Protein AF-A0A1E3Q9C1-F1 (afdb_monomer_lite)

Radius of gyration: 22.83 Å; chains: 1; bounding box: 54×25×63 Å

InterPro domains:
  IPR018811 MIOREX complex component 11 [PF10306] (1-65)
  IPR018811 MIOREX complex component 11 [PTHR28002] (2-62)

Sequence (121 aa):
ILDKLPASMRPHAERLMNAPGSYVFTFLLIHEVTAVAPLFGLMWLFQVTDWMPPLPEGLMEAGKEFYSKAIPQDSLPSESATKLILQGATAFAIVKMILPLRVAFSLLITPWFARRSVIPL

Foldseek 3Di:
DLVVDDPVCSVVVVVCVPDVPPVVVVVVVVVVCLLPVQLVVQLVVCVVVVDDDDDDPVLVVVLVVCVPVVDDPVPDDDPVVSSSSSSNSVSNVVSVVCVVVVVVVVVVCVVVCVVVVPDDD

Structure (mmCIF, N/CA/C/O backbone):
data_AF-A0A1E3Q9C1-F1
#
_entry.id   AF-A0A1E3Q9C1-F1
#
loop_
_atom_site.group_PDB
_atom_site.id
_atom_site.type_symbol
_atom_site.label_atom_id
_atom_site.label_alt_id
_atom_site.label_comp_id
_atom_site.label_asym_id
_atom_site.label_entity_id
_atom_site.label_seq_id
_atom_site.pdbx_PDB_ins_code
_atom_site.Cartn_x
_atom_site.Cartn_y
_atom_site.Cartn_z
_atom_site.occupancy
_atom_site.B_iso_or_equiv
_atom_site.auth_seq_id
_atom_site.auth_comp_id
_atom_site.auth_asym_id
_atom_site.auth_atom_id
_atom_site.pdbx_PDB_model_num
ATOM 1 N N . ILE A 1 1 ? 1.245 -3.970 40.651 1.00 53.56 1 ILE A N 1
ATOM 2 C CA . ILE A 1 1 ? 1.021 -2.856 39.684 1.00 53.56 1 ILE A CA 1
ATOM 3 C C . ILE A 1 1 ? -0.469 -2.518 39.576 1.00 53.56 1 ILE A C 1
ATOM 5 O O . ILE A 1 1 ? -0.804 -1.343 39.644 1.00 53.56 1 ILE A O 1
ATOM 9 N N . LEU A 1 2 ? -1.358 -3.518 39.519 1.00 52.19 2 LEU A N 1
ATOM 10 C CA . LEU A 1 2 ? -2.820 -3.336 39.501 1.00 52.19 2 LEU A CA 1
ATOM 11 C C . LEU A 1 2 ? -3.412 -2.624 40.737 1.00 52.19 2 LEU A C 1
ATOM 13 O O . LEU A 1 2 ? -4.433 -1.954 40.619 1.00 52.19 2 LEU A O 1
ATOM 17 N N . ASP A 1 3 ? -2.747 -2.678 41.895 1.00 56.16 3 ASP A N 1
ATOM 18 C CA . ASP A 1 3 ? -3.219 -1.999 43.115 1.00 56.16 3 ASP A CA 1
ATOM 19 C C . ASP A 1 3 ? -3.141 -0.470 43.073 1.00 56.16 3 ASP A C 1
ATOM 21 O O . ASP A 1 3 ? -3.777 0.198 43.887 1.00 56.16 3 ASP A O 1
ATOM 25 N N . LYS A 1 4 ? -2.402 0.098 42.112 1.00 63.50 4 LYS A N 1
ATOM 26 C CA . LYS A 1 4 ? -2.270 1.554 41.948 1.00 63.50 4 LYS A CA 1
ATOM 27 C C . LYS A 1 4 ? -3.385 2.178 41.103 1.00 63.50 4 LYS A C 1
ATOM 29 O O . LYS A 1 4 ? -3.370 3.388 40.897 1.00 63.50 4 LYS A O 1
ATOM 34 N N . LEU A 1 5 ? -4.331 1.379 40.603 1.00 59.53 5 LEU A N 1
ATOM 35 C CA . LEU A 1 5 ? -5.426 1.855 39.758 1.00 59.53 5 LEU A CA 1
ATOM 36 C C . LEU A 1 5 ? -6.725 2.058 40.560 1.00 59.53 5 LEU A C 1
ATOM 38 O O . LEU A 1 5 ? -7.048 1.231 41.427 1.00 59.53 5 LEU A O 1
ATOM 42 N N . PRO A 1 6 ? -7.492 3.128 40.258 1.00 67.88 6 PRO A N 1
ATOM 43 C CA . PRO A 1 6 ? -8.790 3.387 40.874 1.00 67.88 6 PRO A CA 1
ATOM 44 C C . PRO A 1 6 ? -9.758 2.229 40.596 1.00 67.88 6 PRO A C 1
ATOM 46 O O . PRO A 1 6 ? -9.693 1.586 39.546 1.00 67.88 6 PRO A O 1
ATOM 49 N N . ALA A 1 7 ? -10.658 1.952 41.543 1.00 64.50 7 ALA A N 1
ATOM 50 C CA . ALA A 1 7 ? -11.479 0.736 41.564 1.00 64.50 7 ALA A CA 1
ATOM 51 C C . ALA A 1 7 ? -12.297 0.492 40.277 1.00 64.50 7 ALA A C 1
ATOM 53 O O . ALA A 1 7 ? -12.536 -0.658 39.922 1.00 64.50 7 ALA A O 1
ATOM 54 N N . SER A 1 8 ? -12.656 1.542 39.530 1.00 66.94 8 SER A N 1
ATOM 55 C CA . SER A 1 8 ? -13.395 1.422 38.263 1.00 66.94 8 SE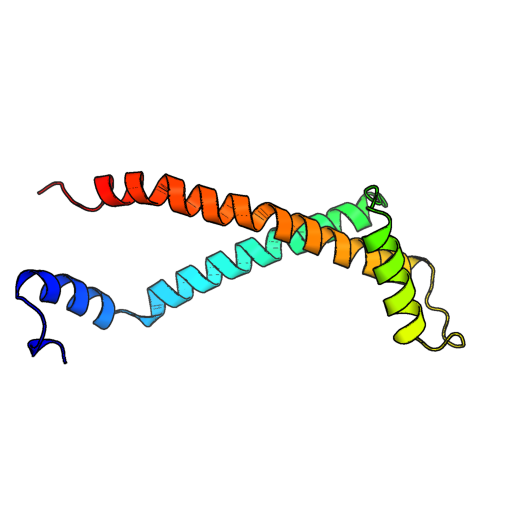R A CA 1
ATOM 56 C C . SER A 1 8 ? -12.560 0.885 37.090 1.00 66.94 8 SER A C 1
ATOM 58 O O . SER A 1 8 ? -13.120 0.383 36.115 1.00 66.94 8 SER A O 1
ATOM 60 N N . MET A 1 9 ? -11.227 0.957 37.168 1.00 52.72 9 MET A N 1
ATOM 61 C CA . MET A 1 9 ? -10.319 0.564 36.081 1.00 52.72 9 MET A CA 1
ATOM 62 C C . MET A 1 9 ? -9.710 -0.831 36.260 1.00 52.72 9 MET A C 1
ATOM 64 O O . MET A 1 9 ? -9.231 -1.415 35.286 1.00 52.72 9 MET A O 1
ATOM 68 N N . ARG A 1 10 ? -9.778 -1.408 37.467 1.00 62.50 10 ARG A N 1
ATOM 69 C CA . ARG A 1 10 ? -9.315 -2.782 37.742 1.00 62.50 10 ARG A CA 1
ATOM 70 C C . ARG A 1 10 ? -9.998 -3.853 36.871 1.00 62.50 10 ARG A C 1
ATOM 72 O O . ARG A 1 10 ? -9.265 -4.655 36.299 1.00 62.50 10 ARG A O 1
ATOM 79 N N . PRO A 1 11 ? -11.328 -3.824 36.633 1.00 60.28 11 PRO A N 1
ATOM 80 C CA . PRO A 1 11 ? -12.001 -4.855 35.832 1.00 60.28 11 PRO A CA 1
ATOM 81 C C . PRO A 1 11 ? -11.560 -4.880 34.360 1.00 60.28 11 PRO A C 1
ATOM 83 O O . PRO A 1 11 ? -11.618 -5.919 33.706 1.00 60.28 11 PRO A O 1
ATOM 86 N N . HIS A 1 12 ? -11.118 -3.735 33.828 1.00 55.00 12 HIS A N 1
ATOM 87 C CA . HIS A 1 12 ? -10.626 -3.610 32.452 1.00 55.00 12 HIS A CA 1
ATOM 88 C C . HIS A 1 12 ? -9.172 -4.075 32.336 1.00 55.00 12 HIS A C 1
ATOM 90 O O . HIS A 1 12 ? -8.818 -4.786 31.395 1.00 55.00 12 HIS A O 1
ATOM 96 N N . ALA A 1 13 ? -8.345 -3.720 33.322 1.00 58.25 13 ALA A N 1
ATOM 97 C CA . ALA A 1 13 ? -6.956 -4.150 33.388 1.00 58.25 13 ALA A CA 1
ATOM 98 C C . ALA A 1 13 ? -6.840 -5.672 33.588 1.00 58.25 13 ALA A C 1
ATOM 100 O O . ALA A 1 13 ? -6.032 -6.310 32.921 1.00 58.25 13 ALA A O 1
ATOM 101 N N . GLU A 1 14 ? -7.696 -6.276 34.419 1.00 57.19 14 GLU A N 1
ATOM 102 C CA . GLU A 1 14 ? -7.723 -7.728 34.651 1.00 57.19 14 GLU A CA 1
ATOM 103 C C . GLU A 1 14 ? -8.146 -8.535 33.412 1.00 57.19 14 GLU A C 1
ATOM 105 O O . GLU A 1 14 ? -7.617 -9.622 33.180 1.00 57.19 14 GLU A O 1
ATOM 110 N N . ARG A 1 15 ? -9.048 -8.014 32.567 1.00 56.16 15 ARG A N 1
ATOM 111 C CA . ARG A 1 15 ? -9.455 -8.695 31.319 1.00 56.16 15 ARG A CA 1
ATOM 112 C C . ARG A 1 15 ? -8.373 -8.662 30.241 1.00 56.16 15 ARG A C 1
ATOM 114 O O . ARG A 1 15 ? -8.204 -9.646 29.529 1.00 56.16 15 ARG A O 1
ATOM 121 N N . LEU A 1 16 ? -7.618 -7.568 30.148 1.00 56.06 16 LEU A N 1
ATOM 122 C CA . LEU A 1 16 ? -6.456 -7.468 29.257 1.00 56.06 16 LEU A CA 1
ATOM 123 C C . LEU A 1 16 ? -5.306 -8.379 29.711 1.00 56.06 16 LEU A C 1
ATOM 125 O O . LEU A 1 16 ? -4.610 -8.947 28.875 1.00 56.06 16 LEU A O 1
ATOM 129 N N . MET A 1 17 ? -5.130 -8.556 31.023 1.00 59.00 17 MET A N 1
ATOM 130 C CA . MET A 1 17 ? -4.038 -9.356 31.587 1.00 59.00 17 MET A CA 1
ATOM 131 C C . MET A 1 17 ? -4.284 -10.871 31.557 1.00 59.00 17 MET A C 1
ATOM 133 O O . MET A 1 17 ? -3.317 -11.626 31.534 1.00 59.00 17 MET A O 1
ATOM 137 N N . ASN A 1 18 ? -5.544 -11.324 31.525 1.00 54.03 18 ASN A N 1
ATOM 138 C CA . ASN A 1 18 ? -5.888 -12.752 31.601 1.00 54.03 18 ASN A CA 1
ATOM 139 C C . ASN A 1 18 ? -5.999 -13.474 30.240 1.00 54.03 18 ASN A C 1
ATOM 141 O O . ASN A 1 18 ? -6.110 -14.697 30.218 1.00 54.03 18 ASN A O 1
ATOM 145 N N . ALA A 1 19 ? -5.925 -12.766 29.104 1.00 57.03 19 ALA A N 1
ATOM 146 C CA . ALA A 1 19 ? -5.778 -13.382 27.773 1.00 57.03 19 ALA A CA 1
ATOM 147 C C . ALA A 1 19 ? -5.065 -12.472 26.735 1.00 57.03 19 ALA A C 1
ATOM 149 O O . ALA A 1 19 ? -5.583 -12.271 25.634 1.00 57.03 19 ALA A O 1
ATOM 150 N N . PRO A 1 20 ? -3.881 -11.898 27.032 1.00 53.88 20 PRO A N 1
ATOM 151 C CA . PRO A 1 20 ? -3.257 -10.878 26.182 1.00 53.88 20 PRO A CA 1
ATOM 152 C C . PRO A 1 20 ? -2.735 -11.426 24.847 1.00 53.88 20 PRO A C 1
ATOM 154 O O . PRO A 1 20 ? -2.721 -10.710 23.850 1.00 53.88 20 PRO A O 1
ATOM 157 N N . GLY A 1 21 ? -2.321 -12.696 24.797 1.00 55.34 21 GLY A N 1
ATOM 158 C CA . GLY A 1 21 ? -1.664 -13.255 23.613 1.00 55.34 21 GLY A CA 1
ATOM 159 C C . GLY A 1 21 ? -2.610 -13.482 22.435 1.00 55.34 21 GLY A C 1
ATOM 160 O O . GLY A 1 21 ? -2.301 -13.092 21.315 1.00 55.34 21 GLY A O 1
ATOM 161 N N . SER A 1 22 ? -3.780 -14.080 22.673 1.00 59.09 22 SER A N 1
ATOM 162 C CA . SER A 1 22 ? -4.620 -14.597 21.582 1.00 59.09 22 SER A CA 1
ATOM 163 C C . SER A 1 22 ? -5.353 -13.498 20.807 1.00 59.09 22 SER A C 1
ATOM 165 O O . SER A 1 22 ? -5.496 -13.598 19.589 1.00 59.09 22 SER A O 1
ATOM 167 N N . TYR A 1 23 ? -5.787 -12.429 21.482 1.00 63.62 23 TYR A N 1
ATOM 168 C CA . TYR A 1 23 ? -6.461 -11.302 20.828 1.00 63.62 23 TYR A CA 1
ATOM 169 C C . TYR A 1 23 ? -5.481 -10.404 20.075 1.00 63.62 23 TYR A C 1
ATOM 171 O O . TYR A 1 23 ? -5.775 -9.991 18.957 1.00 63.62 23 TYR A O 1
ATOM 179 N N . VAL A 1 24 ? -4.295 -10.160 20.642 1.00 68.19 24 VAL A N 1
ATOM 180 C CA . VAL A 1 24 ? -3.226 -9.420 19.957 1.00 68.19 24 VAL A CA 1
ATOM 181 C C . VAL A 1 24 ? -2.717 -10.218 18.760 1.00 68.19 24 VAL A C 1
ATOM 183 O O . VAL A 1 24 ? -2.586 -9.661 17.677 1.00 68.19 24 VAL A O 1
ATOM 186 N N . PHE A 1 25 ? -2.516 -11.528 18.912 1.00 74.94 25 PHE A N 1
ATOM 187 C CA . PHE A 1 25 ? -2.127 -12.401 17.808 1.00 74.94 25 PHE A CA 1
ATOM 188 C C . PHE A 1 25 ? -3.180 -12.424 16.696 1.00 74.94 25 PHE A C 1
ATOM 190 O O . PHE A 1 25 ? -2.830 -12.255 15.537 1.00 74.94 25 PHE A O 1
ATOM 197 N N . THR A 1 26 ? -4.468 -12.559 17.028 1.00 75.25 26 THR A N 1
ATOM 198 C CA . THR A 1 26 ? -5.555 -12.540 16.030 1.00 75.25 26 THR A CA 1
ATOM 199 C C . THR A 1 26 ? -5.647 -11.187 15.322 1.00 75.25 26 THR A C 1
ATOM 201 O O . THR A 1 26 ? -5.809 -11.141 14.104 1.00 75.25 26 THR A O 1
ATOM 204 N N . PHE A 1 27 ? -5.501 -10.082 16.060 1.00 72.19 27 PHE A N 1
ATOM 205 C CA . PHE A 1 27 ? -5.456 -8.741 15.483 1.00 72.19 27 PHE A CA 1
ATOM 206 C C . PHE A 1 27 ? -4.275 -8.583 14.522 1.00 72.19 27 PHE A C 1
ATOM 208 O O . PHE A 1 27 ? -4.479 -8.149 13.393 1.00 72.19 27 PHE A O 1
ATOM 215 N N . LEU A 1 28 ? -3.067 -8.977 14.935 1.00 77.81 28 LEU A N 1
ATOM 216 C CA . LEU A 1 28 ? -1.872 -8.909 14.094 1.00 77.81 28 LEU A CA 1
ATOM 217 C C . LEU A 1 28 ? -2.000 -9.819 12.873 1.00 77.81 28 LEU A C 1
ATOM 219 O O . LEU A 1 28 ? -1.724 -9.382 11.767 1.00 77.81 28 LEU A O 1
ATOM 223 N N . LEU A 1 29 ? -2.504 -11.040 13.037 1.00 81.62 29 LEU A N 1
ATOM 224 C CA . LEU A 1 29 ? -2.711 -11.978 11.938 1.00 81.62 29 LEU A CA 1
ATOM 225 C C . LEU A 1 29 ? -3.672 -11.406 10.884 1.00 81.62 29 LEU A C 1
ATOM 227 O O . LEU A 1 29 ? -3.370 -11.426 9.695 1.00 81.62 29 LEU A O 1
ATOM 231 N N . ILE A 1 30 ? -4.811 -10.850 11.306 1.00 76.75 30 ILE A N 1
ATOM 232 C CA . ILE A 1 30 ? -5.785 -10.235 10.390 1.00 76.75 30 ILE A CA 1
ATOM 233 C C . ILE A 1 30 ? -5.228 -8.934 9.786 1.00 76.75 30 ILE A C 1
ATOM 235 O O . ILE A 1 30 ? -5.436 -8.663 8.600 1.00 76.75 30 ILE A O 1
ATOM 239 N N . HIS A 1 31 ? -4.493 -8.136 10.564 1.00 73.75 31 HIS A N 1
ATOM 240 C CA . HIS A 1 31 ? -3.836 -6.917 10.087 1.00 73.75 31 HIS A CA 1
ATOM 241 C C . HIS A 1 31 ? -2.800 -7.222 8.996 1.00 73.75 31 HIS A C 1
ATOM 243 O O . HIS A 1 31 ? -2.816 -6.597 7.938 1.00 73.75 31 HIS A O 1
ATOM 249 N N . GLU A 1 32 ? -1.968 -8.240 9.210 1.00 81.25 32 GLU A N 1
ATOM 250 C CA . GLU A 1 32 ? -0.960 -8.690 8.251 1.00 81.25 32 GLU A CA 1
ATOM 251 C C . GLU A 1 32 ? -1.609 -9.278 6.996 1.00 81.25 32 GLU A C 1
ATOM 253 O O . GLU A 1 32 ? -1.266 -8.895 5.879 1.00 81.25 32 GLU A O 1
ATOM 258 N N . VAL A 1 33 ? -2.629 -10.130 7.137 1.00 83.94 33 VAL A N 1
ATOM 259 C CA . VAL A 1 33 ? -3.336 -10.705 5.979 1.00 83.94 33 VAL A CA 1
ATOM 260 C C . VAL A 1 33 ? -3.999 -9.615 5.133 1.00 83.94 33 VAL A C 1
ATOM 262 O O . VAL A 1 33 ? -3.931 -9.660 3.906 1.00 83.94 33 VAL A O 1
ATOM 265 N N . THR A 1 34 ? -4.582 -8.589 5.758 1.00 79.06 34 THR A N 1
ATOM 266 C CA . THR A 1 34 ? -5.171 -7.446 5.035 1.00 79.06 34 THR A CA 1
ATOM 267 C C . THR A 1 34 ? -4.132 -6.468 4.468 1.00 79.06 34 THR A C 1
ATOM 269 O O . THR A 1 34 ? -4.485 -5.609 3.658 1.00 79.06 34 THR A O 1
ATOM 272 N N . ALA A 1 35 ? -2.851 -6.584 4.826 1.00 77.44 35 ALA A N 1
ATOM 273 C CA . ALA A 1 35 ? -1.745 -5.883 4.171 1.00 77.44 35 ALA A CA 1
ATOM 274 C C . ALA A 1 35 ? -1.176 -6.684 2.986 1.00 77.44 35 ALA A C 1
ATOM 276 O O . ALA A 1 35 ? -0.945 -6.123 1.914 1.00 77.44 35 ALA A O 1
ATOM 277 N N . VAL A 1 36 ? -1.022 -7.996 3.165 1.00 85.38 36 VAL A N 1
ATOM 278 C CA . VAL A 1 36 ? -0.465 -8.938 2.187 1.00 85.38 36 VAL A CA 1
ATOM 279 C C . VAL A 1 36 ? -1.437 -9.186 1.032 1.00 85.38 36 VAL A C 1
ATOM 281 O O . VAL A 1 36 ? -1.060 -9.041 -0.129 1.00 85.38 36 VAL A O 1
ATOM 284 N N . ALA A 1 37 ? -2.703 -9.502 1.314 1.00 88.94 37 ALA A N 1
ATOM 285 C CA . ALA A 1 37 ? -3.681 -9.859 0.285 1.00 88.94 37 ALA A CA 1
ATOM 286 C C . ALA A 1 37 ? -3.844 -8.797 -0.825 1.00 88.94 37 ALA A C 1
ATOM 288 O O . ALA A 1 37 ? -3.751 -9.166 -1.995 1.00 88.94 37 ALA A O 1
ATOM 289 N N . PRO A 1 38 ? -4.024 -7.492 -0.535 1.00 84.44 38 PRO A N 1
ATOM 290 C CA . PRO A 1 38 ? -4.130 -6.492 -1.596 1.00 84.44 38 PRO A CA 1
ATOM 291 C C . PRO A 1 38 ? -2.800 -6.230 -2.316 1.00 84.44 38 PRO A C 1
ATOM 293 O O . PRO A 1 38 ? -2.822 -5.929 -3.506 1.00 84.44 38 PRO A O 1
ATOM 296 N N . LEU A 1 39 ? -1.650 -6.389 -1.650 1.00 86.62 39 LEU A N 1
ATOM 297 C CA . LEU A 1 39 ? -0.338 -6.268 -2.295 1.00 86.62 39 LEU A CA 1
ATOM 298 C C . LEU A 1 39 ? -0.152 -7.352 -3.363 1.00 86.62 39 LEU A C 1
ATOM 300 O O . LEU A 1 39 ? 0.108 -7.047 -4.526 1.00 86.62 39 LEU A O 1
ATOM 304 N N . PHE A 1 40 ? -0.325 -8.613 -2.968 1.00 88.69 40 PHE A N 1
ATOM 305 C CA . PHE A 1 40 ? -0.182 -9.747 -3.876 1.00 88.69 40 PHE A CA 1
ATOM 306 C C . PHE A 1 40 ? -1.314 -9.803 -4.904 1.00 88.69 40 PHE A C 1
ATOM 308 O O . PHE A 1 40 ? -1.065 -10.167 -6.048 1.00 88.69 40 PHE A O 1
ATOM 315 N N . GLY A 1 41 ? -2.528 -9.376 -4.546 1.00 89.56 41 GLY A N 1
ATOM 316 C CA . GLY A 1 41 ? -3.653 -9.274 -5.474 1.00 89.56 41 GLY A CA 1
ATOM 317 C C . GLY A 1 41 ? -3.411 -8.259 -6.592 1.00 89.56 41 GLY A C 1
ATOM 318 O O . GLY A 1 41 ? -3.643 -8.575 -7.754 1.00 89.56 41 GLY A O 1
ATOM 319 N N . LEU A 1 42 ? -2.891 -7.068 -6.270 1.00 88.25 42 LEU A N 1
ATOM 320 C CA . LEU A 1 42 ? -2.528 -6.064 -7.277 1.00 88.25 42 LEU A CA 1
ATOM 321 C C . LEU A 1 42 ? -1.346 -6.521 -8.133 1.00 88.25 42 LEU A C 1
ATOM 323 O O . LEU A 1 42 ? -1.386 -6.372 -9.349 1.00 88.25 42 LEU A O 1
ATOM 327 N N . MET A 1 43 ? -0.328 -7.126 -7.517 1.00 86.31 43 MET A N 1
ATOM 328 C CA . MET A 1 43 ? 0.794 -7.719 -8.248 1.00 86.31 43 MET A CA 1
ATOM 329 C C . MET A 1 43 ? 0.332 -8.778 -9.245 1.00 86.31 43 MET A C 1
ATOM 331 O O . MET A 1 43 ? 0.707 -8.735 -10.414 1.00 86.31 43 MET A O 1
ATOM 335 N N . TRP A 1 44 ? -0.516 -9.701 -8.797 1.00 90.06 44 TRP A N 1
ATOM 336 C CA . TRP A 1 44 ? -1.086 -10.736 -9.649 1.00 90.06 44 TRP A CA 1
ATOM 337 C C . TRP A 1 44 ? -1.942 -10.133 -10.764 1.00 90.06 44 TRP A C 1
ATOM 339 O O . TRP A 1 44 ? -1.798 -10.521 -11.920 1.00 90.06 44 TRP A O 1
ATOM 349 N N . LEU A 1 45 ? -2.762 -9.125 -10.452 1.00 88.94 45 LEU A N 1
ATOM 350 C CA . LEU A 1 45 ? -3.559 -8.411 -11.445 1.00 88.94 45 LEU A CA 1
ATOM 351 C C . LEU A 1 45 ? -2.673 -7.779 -12.526 1.00 88.94 45 LEU A C 1
ATOM 353 O O . LEU A 1 45 ? -2.943 -7.968 -13.709 1.00 88.94 45 LEU A O 1
ATOM 357 N N . PHE A 1 46 ? -1.605 -7.072 -12.152 1.00 88.81 46 PHE A N 1
ATOM 358 C CA . PHE A 1 46 ? -0.695 -6.427 -13.105 1.00 88.81 46 PHE A CA 1
ATOM 359 C C . PHE A 1 46 ? 0.091 -7.431 -13.949 1.00 88.81 46 PHE A C 1
ATOM 361 O O . PHE A 1 46 ? 0.330 -7.179 -15.128 1.00 88.81 46 PHE A O 1
ATOM 368 N N . GLN A 1 47 ? 0.460 -8.578 -13.376 1.00 85.06 47 GLN A N 1
ATOM 369 C CA . GLN A 1 47 ? 1.143 -9.634 -14.121 1.00 85.06 47 GLN A CA 1
ATOM 370 C C . GLN A 1 47 ? 0.214 -10.350 -15.104 1.00 85.06 47 GLN A C 1
ATOM 372 O O . GLN A 1 47 ? 0.611 -10.602 -16.235 1.00 85.06 47 GLN A O 1
ATOM 377 N N . VAL A 1 48 ? -1.026 -10.656 -14.708 1.00 88.88 48 VAL A N 1
ATOM 378 C CA . VAL A 1 48 ? -1.980 -11.378 -15.570 1.00 88.88 48 VAL A CA 1
ATOM 379 C C . VAL A 1 48 ? -2.553 -10.483 -16.667 1.00 88.88 48 VAL A C 1
ATOM 381 O O . VAL A 1 48 ? -2.779 -10.944 -17.780 1.00 88.88 48 VAL A O 1
ATOM 384 N N . THR A 1 49 ? -2.795 -9.206 -16.370 1.00 85.88 49 THR A N 1
ATOM 385 C CA . THR A 1 49 ? -3.341 -8.250 -17.353 1.00 85.88 49 THR A CA 1
ATOM 386 C C . THR A 1 49 ? -2.268 -7.608 -18.228 1.00 85.88 49 THR A C 1
ATOM 388 O O . THR A 1 49 ? -2.600 -6.868 -19.150 1.00 85.88 49 THR A O 1
ATOM 391 N N . ASP A 1 50 ? -0.993 -7.847 -17.907 1.00 82.69 50 ASP A N 1
ATOM 392 C CA . ASP A 1 50 ? 0.185 -7.195 -18.483 1.00 82.69 50 ASP A CA 1
ATOM 393 C C . ASP A 1 50 ? 0.126 -5.650 -18.467 1.00 82.69 50 ASP A C 1
ATOM 395 O O . ASP A 1 50 ? 0.904 -4.954 -19.131 1.00 82.69 50 ASP A O 1
ATOM 399 N N . TRP A 1 51 ? -0.795 -5.107 -17.664 1.00 79.75 51 TRP A N 1
ATOM 400 C CA . TRP A 1 51 ? -1.111 -3.695 -17.565 1.00 79.75 51 TRP A CA 1
ATOM 401 C C . TRP A 1 51 ? -0.131 -3.000 -16.628 1.00 79.75 51 TRP A C 1
ATOM 403 O O . TRP A 1 51 ? 0.154 -3.465 -15.520 1.00 79.75 51 TRP A O 1
ATOM 413 N N . MET A 1 52 ? 0.374 -1.851 -17.074 1.00 75.94 52 MET A N 1
ATOM 414 C CA . MET A 1 52 ? 1.166 -0.959 -16.244 1.00 75.94 52 MET A CA 1
ATOM 415 C C . MET A 1 52 ? 0.350 0.307 -15.980 1.00 75.94 52 MET A C 1
ATOM 417 O O . MET A 1 52 ? 0.066 1.048 -16.926 1.00 75.94 52 MET A O 1
ATOM 421 N N . PRO A 1 53 ? -0.058 0.567 -14.729 1.00 74.69 53 PRO A N 1
ATOM 422 C CA . PRO A 1 53 ? -0.713 1.824 -14.400 1.00 74.69 53 PRO A CA 1
ATOM 423 C C . PRO A 1 53 ? 0.227 3.007 -14.705 1.00 74.69 53 PRO A C 1
ATOM 425 O O . PRO A 1 53 ? 1.441 2.887 -14.525 1.00 74.69 53 PRO A O 1
ATOM 428 N N . PRO A 1 54 ? -0.307 4.152 -15.167 1.00 78.12 54 PRO A N 1
ATOM 429 C CA . PRO A 1 54 ? 0.498 5.335 -15.440 1.00 78.12 54 PRO A CA 1
ATOM 430 C C . PRO A 1 54 ? 1.131 5.833 -14.139 1.00 78.12 54 PRO A C 1
ATOM 432 O O . PRO A 1 54 ? 0.431 6.145 -13.174 1.00 78.12 54 PRO A O 1
ATOM 435 N N . LEU A 1 55 ? 2.463 5.877 -14.105 1.00 75.31 55 LEU A N 1
ATOM 436 C CA . LEU A 1 55 ? 3.209 6.270 -12.914 1.00 75.31 55 LEU A CA 1
ATOM 437 C C . LEU A 1 55 ? 3.569 7.751 -12.948 1.00 75.31 55 LEU A C 1
ATOM 439 O O . LEU A 1 55 ? 3.922 8.259 -14.012 1.00 75.31 55 LEU A O 1
ATOM 443 N N . PRO A 1 56 ? 3.553 8.433 -11.788 1.00 80.44 56 PRO A N 1
ATOM 444 C CA . PRO A 1 56 ? 4.168 9.745 -11.659 1.00 80.44 56 PRO A CA 1
ATOM 445 C C . PRO A 1 56 ? 5.641 9.671 -12.067 1.00 80.44 56 PRO A C 1
ATOM 447 O O . PRO A 1 56 ? 6.332 8.714 -11.707 1.00 80.44 56 PRO A O 1
ATOM 450 N N . GLU A 1 57 ? 6.130 10.695 -12.764 1.00 79.50 57 GLU A N 1
ATOM 451 C CA . GLU A 1 57 ? 7.498 10.735 -13.301 1.00 79.50 57 GLU A CA 1
ATOM 452 C C . GLU A 1 57 ? 8.554 10.424 -12.227 1.00 79.50 57 GLU A C 1
ATOM 454 O O . GLU A 1 57 ? 9.407 9.565 -12.438 1.00 79.50 57 GLU A O 1
ATOM 459 N N . GLY A 1 58 ? 8.411 10.977 -11.017 1.00 79.06 58 GLY A N 1
ATOM 460 C CA . GLY A 1 58 ? 9.354 10.729 -9.919 1.00 79.06 58 GLY A CA 1
ATOM 461 C C . GLY A 1 58 ? 9.431 9.270 -9.435 1.00 79.06 58 GLY A C 1
ATOM 462 O O . GLY A 1 58 ? 10.487 8.825 -8.996 1.00 79.06 58 GLY A O 1
ATOM 463 N N . LEU A 1 59 ? 8.347 8.489 -9.536 1.00 76.12 59 LEU A N 1
ATOM 464 C CA . LEU A 1 59 ? 8.365 7.054 -9.196 1.00 76.12 59 LEU A CA 1
ATOM 465 C C . LEU A 1 59 ? 9.049 6.226 -10.290 1.00 76.12 59 LEU A C 1
ATOM 467 O O . LEU A 1 59 ? 9.742 5.253 -9.989 1.00 76.12 59 LEU A O 1
ATOM 471 N N . MET A 1 60 ? 8.874 6.627 -11.550 1.00 76.50 60 MET A N 1
ATOM 472 C CA . MET A 1 60 ? 9.543 6.008 -12.693 1.00 76.50 60 MET A CA 1
ATOM 473 C C . MET A 1 60 ? 11.055 6.256 -12.645 1.00 76.50 60 MET A C 1
ATOM 475 O O . MET A 1 60 ? 11.841 5.336 -12.870 1.00 76.50 60 MET A O 1
ATOM 479 N N . GLU A 1 61 ? 11.464 7.483 -12.325 1.00 81.25 61 GLU A N 1
ATOM 480 C CA . GLU A 1 61 ? 12.870 7.859 -12.175 1.00 81.25 61 GLU A CA 1
ATOM 481 C C . GLU A 1 61 ? 13.534 7.121 -11.014 1.00 81.25 61 GLU A C 1
ATOM 483 O O . GLU A 1 61 ? 14.561 6.480 -11.222 1.00 81.25 61 GLU A O 1
ATOM 488 N N . ALA A 1 62 ? 12.905 7.099 -9.834 1.00 79.62 62 ALA A N 1
ATOM 489 C CA . ALA A 1 62 ? 13.422 6.366 -8.679 1.00 79.62 62 ALA A CA 1
ATOM 490 C C . ALA A 1 62 ? 13.578 4.860 -8.962 1.00 79.62 62 ALA A C 1
ATOM 492 O O . ALA A 1 62 ? 14.560 4.244 -8.546 1.00 79.62 62 ALA A O 1
ATOM 493 N N . GLY A 1 63 ? 12.635 4.263 -9.703 1.00 75.06 63 GLY A N 1
ATOM 494 C CA . GLY A 1 63 ? 12.722 2.867 -10.132 1.00 75.06 63 GLY A CA 1
ATOM 495 C C . GLY A 1 63 ? 13.904 2.608 -11.071 1.00 75.06 63 GLY A C 1
ATOM 496 O O . GLY A 1 63 ? 14.646 1.644 -10.874 1.00 75.06 63 GLY A O 1
ATOM 497 N N . LYS A 1 64 ? 14.120 3.488 -12.058 1.00 77.31 64 LYS A N 1
ATOM 498 C CA . LYS A 1 64 ? 15.255 3.410 -12.9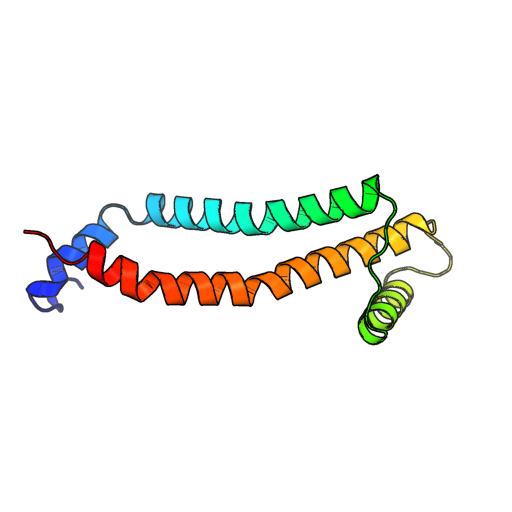95 1.00 77.31 64 LYS A CA 1
ATOM 499 C C . LYS A 1 64 ? 16.598 3.637 -12.298 1.00 77.31 64 LYS A C 1
ATOM 501 O O . LYS A 1 64 ? 17.554 2.915 -12.575 1.00 77.31 64 LYS A O 1
ATOM 506 N N . GLU A 1 65 ? 16.668 4.596 -11.378 1.00 81.00 65 GLU A N 1
ATOM 507 C CA . GLU A 1 65 ? 17.875 4.900 -10.608 1.00 81.00 65 GLU A CA 1
ATOM 508 C C . GLU A 1 65 ? 18.259 3.721 -9.707 1.00 81.00 65 GLU A C 1
ATOM 510 O O . GLU A 1 65 ? 19.389 3.230 -9.779 1.00 81.00 65 GLU A O 1
ATOM 515 N N . PHE A 1 66 ? 17.306 3.199 -8.923 1.00 77.06 66 PHE A N 1
ATOM 516 C CA . PHE A 1 66 ? 17.527 2.033 -8.06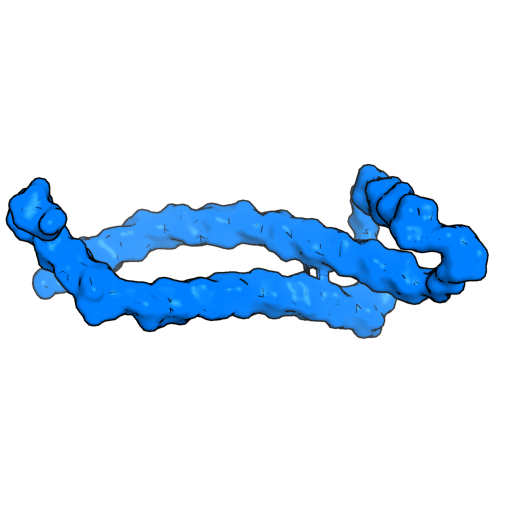8 1.00 77.06 66 PHE A CA 1
ATOM 517 C C . PHE A 1 66 ? 18.006 0.828 -8.879 1.00 77.06 66 PHE A C 1
ATOM 519 O O . PHE A 1 66 ? 18.959 0.160 -8.488 1.00 77.06 66 PHE A O 1
ATOM 526 N N . TYR A 1 67 ? 17.391 0.590 -10.038 1.00 73.12 67 TYR A N 1
ATOM 527 C CA . TYR A 1 67 ? 17.773 -0.482 -10.948 1.00 73.12 67 TYR A CA 1
ATOM 528 C C . TYR A 1 67 ? 19.216 -0.337 -11.445 1.00 73.12 67 TYR A C 1
ATOM 530 O O . TYR A 1 67 ? 20.000 -1.278 -11.342 1.00 73.12 67 TYR A O 1
ATOM 538 N N . SER A 1 68 ? 19.587 0.860 -11.908 1.00 73.50 68 SER A N 1
ATOM 539 C CA . SER A 1 68 ? 20.940 1.148 -12.404 1.00 73.50 68 SER A CA 1
ATOM 540 C C . SER A 1 68 ? 22.023 1.016 -11.328 1.00 73.50 68 SER A C 1
ATOM 542 O O . SER A 1 68 ? 23.180 0.747 -11.637 1.00 73.50 68 SER A O 1
ATOM 544 N N . LYS A 1 69 ? 21.642 1.190 -10.058 1.00 80.31 69 LYS A N 1
ATOM 545 C CA . LYS A 1 69 ? 22.532 1.093 -8.900 1.00 80.31 69 LYS A CA 1
ATOM 546 C C 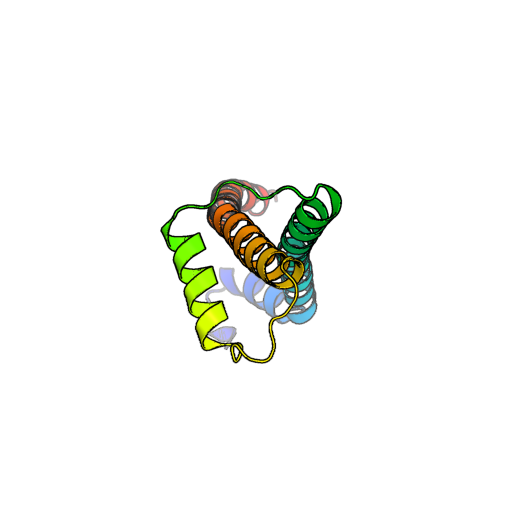. LYS A 1 69 ? 22.615 -0.320 -8.321 1.00 80.31 69 LYS A C 1
ATOM 548 O O . LYS A 1 69 ? 23.645 -0.680 -7.758 1.00 80.31 69 LYS A O 1
ATOM 553 N N . ALA A 1 70 ? 21.535 -1.095 -8.404 1.00 74.88 70 ALA A N 1
ATOM 554 C CA . ALA A 1 70 ? 21.433 -2.415 -7.789 1.00 74.88 70 ALA A CA 1
ATOM 555 C C . ALA A 1 70 ? 21.949 -3.552 -8.683 1.00 74.88 70 ALA A C 1
ATOM 557 O O . ALA A 1 70 ? 22.305 -4.604 -8.153 1.00 74.88 70 ALA A O 1
ATOM 558 N N . ILE A 1 71 ? 21.984 -3.368 -10.010 1.00 67.88 71 ILE A N 1
ATOM 559 C CA . ILE A 1 71 ? 22.355 -4.424 -10.963 1.00 67.88 71 ILE A CA 1
ATOM 560 C C . ILE A 1 71 ? 23.482 -3.938 -11.897 1.00 67.88 71 ILE A C 1
ATOM 562 O O . ILE A 1 71 ? 23.297 -2.939 -12.593 1.00 67.88 71 ILE A O 1
ATOM 566 N N . PRO A 1 72 ? 24.637 -4.635 -11.948 1.00 70.88 72 PRO A N 1
ATOM 567 C CA . PRO A 1 72 ? 25.691 -4.376 -12.929 1.00 70.88 72 PRO A CA 1
ATOM 568 C C . PRO A 1 72 ? 25.165 -4.524 -14.367 1.00 70.88 72 PRO A C 1
ATOM 570 O O . PRO A 1 72 ? 24.502 -5.515 -14.692 1.00 70.88 72 PRO A O 1
ATOM 573 N N . GLN A 1 73 ? 25.462 -3.540 -15.224 1.00 63.94 73 GLN A N 1
ATOM 574 C CA . GLN A 1 73 ? 25.024 -3.433 -16.632 1.00 63.94 73 GLN A CA 1
ATOM 575 C C . GLN A 1 73 ? 25.285 -4.694 -17.474 1.00 63.94 73 GLN A C 1
ATOM 577 O O . GLN A 1 73 ? 24.576 -4.976 -18.431 1.00 63.94 73 GLN A O 1
ATOM 582 N N . ASP A 1 74 ? 26.293 -5.460 -17.096 1.00 62.81 74 ASP A N 1
ATOM 583 C CA . ASP A 1 74 ? 26.788 -6.697 -17.691 1.00 62.81 74 ASP A CA 1
ATOM 584 C C . ASP A 1 74 ? 25.879 -7.916 -17.436 1.00 62.81 74 ASP A C 1
ATOM 586 O O . ASP A 1 74 ? 26.006 -8.945 -18.098 1.00 62.81 74 ASP A O 1
ATOM 590 N N . SER A 1 75 ? 24.893 -7.772 -16.550 1.00 56.12 75 SER A N 1
ATOM 591 C CA . SER A 1 75 ? 23.881 -8.779 -16.234 1.00 56.12 75 SER A CA 1
ATOM 592 C C . SER A 1 75 ? 22.475 -8.263 -16.525 1.00 56.12 75 SER A C 1
ATOM 594 O O . SER A 1 75 ? 21.634 -8.302 -15.638 1.00 56.12 75 SER A O 1
ATOM 596 N N . LEU A 1 76 ? 22.224 -7.753 -17.744 1.00 55.50 76 LEU A N 1
ATOM 597 C CA . LEU A 1 76 ? 20.906 -7.282 -18.201 1.00 55.50 76 LEU A CA 1
ATOM 598 C C . LEU A 1 76 ? 19.823 -8.332 -17.880 1.00 55.50 76 LEU A C 1
ATOM 600 O O . LEU A 1 76 ? 19.670 -9.307 -18.622 1.00 55.50 76 LEU A O 1
ATOM 604 N N . PRO A 1 77 ? 19.046 -8.171 -16.800 1.00 60.91 77 PRO A N 1
ATOM 605 C CA . PRO A 1 77 ? 17.858 -8.963 -16.611 1.00 60.91 77 PRO A CA 1
ATOM 606 C C . PRO A 1 77 ? 16.821 -8.480 -17.633 1.00 60.91 77 PRO A C 1
ATOM 608 O O . PRO A 1 77 ? 16.739 -7.298 -17.966 1.00 60.91 77 PRO A O 1
ATOM 611 N N . SER A 1 78 ? 16.044 -9.423 -18.159 1.00 67.50 78 SER A N 1
ATOM 612 C CA . SER A 1 78 ? 14.987 -9.189 -19.149 1.00 67.50 78 SER A CA 1
ATOM 613 C C . SER A 1 78 ? 14.106 -7.983 -18.799 1.00 67.50 78 SER A C 1
ATOM 615 O O . SER A 1 78 ? 13.852 -7.753 -17.618 1.00 67.50 78 SER A O 1
ATOM 617 N N . GLU A 1 79 ? 13.543 -7.303 -19.800 1.00 73.06 79 GLU A N 1
ATOM 618 C CA . GLU A 1 79 ? 12.516 -6.250 -19.657 1.00 73.06 79 GLU A CA 1
ATOM 619 C C . GLU A 1 79 ? 11.436 -6.596 -18.605 1.00 73.06 79 GLU A C 1
ATOM 621 O O . GLU A 1 79 ? 10.999 -5.751 -17.821 1.00 73.06 79 GLU A O 1
ATOM 626 N N . SER A 1 80 ? 11.097 -7.883 -18.500 1.00 73.12 80 SER A N 1
ATOM 627 C CA . SER A 1 80 ? 10.199 -8.462 -17.501 1.00 73.12 80 SER A CA 1
ATOM 628 C C . SER A 1 80 ? 10.606 -8.201 -16.046 1.00 73.12 80 SER A C 1
ATOM 630 O O . SER A 1 80 ? 9.741 -7.992 -15.204 1.00 73.12 80 SER A O 1
ATOM 632 N N . ALA A 1 81 ? 11.899 -8.190 -15.719 1.00 75.75 81 ALA A N 1
ATOM 633 C CA . ALA A 1 81 ? 12.390 -7.947 -14.363 1.00 75.75 81 ALA A CA 1
ATOM 634 C C . ALA A 1 81 ? 12.229 -6.477 -13.964 1.00 75.75 81 ALA A C 1
ATOM 636 O O . ALA A 1 81 ? 11.765 -6.183 -12.863 1.00 75.75 81 ALA A O 1
ATOM 637 N N . THR A 1 82 ? 12.542 -5.553 -14.877 1.00 75.81 82 THR A N 1
ATOM 638 C CA . THR A 1 82 ? 12.284 -4.121 -14.679 1.00 75.81 82 THR A CA 1
ATOM 639 C C . THR A 1 82 ? 10.789 -3.876 -14.498 1.00 75.81 82 THR A C 1
ATOM 641 O O . THR A 1 82 ? 10.387 -3.193 -13.555 1.00 75.81 82 THR A O 1
ATOM 644 N N . LYS A 1 83 ? 9.959 -4.499 -15.344 1.00 79.94 83 LYS A N 1
ATOM 645 C CA . LYS A 1 83 ? 8.498 -4.427 -15.244 1.00 79.94 83 LYS A CA 1
ATOM 646 C C . LYS A 1 83 ? 7.996 -4.977 -13.908 1.00 79.94 83 LYS A C 1
ATOM 648 O O . LYS A 1 83 ? 7.172 -4.334 -13.270 1.00 79.94 83 LYS A O 1
ATOM 653 N N . LEU A 1 84 ? 8.540 -6.096 -13.431 1.00 81.88 84 LEU A N 1
ATOM 654 C CA . LEU A 1 84 ? 8.145 -6.725 -12.168 1.00 81.88 84 LEU A CA 1
ATOM 655 C C . LEU A 1 84 ? 8.505 -5.868 -10.946 1.00 81.88 84 LEU A C 1
ATOM 657 O O . LEU A 1 84 ? 7.675 -5.706 -10.052 1.00 81.88 84 LEU A O 1
ATOM 661 N N . ILE A 1 85 ? 9.704 -5.277 -10.917 1.00 80.38 85 ILE A N 1
ATOM 662 C CA . ILE A 1 85 ? 10.121 -4.356 -9.845 1.00 80.38 85 ILE A CA 1
ATOM 663 C C . ILE A 1 85 ? 9.211 -3.125 -9.825 1.00 80.38 85 ILE A C 1
ATOM 665 O O . ILE A 1 85 ? 8.749 -2.702 -8.764 1.00 80.38 85 ILE A O 1
ATOM 669 N N . LEU A 1 86 ? 8.914 -2.571 -10.999 1.00 81.94 86 LEU A N 1
ATOM 670 C CA . LEU A 1 86 ? 8.087 -1.381 -11.139 1.00 81.94 86 LEU A CA 1
ATOM 671 C C . LEU A 1 86 ? 6.616 -1.648 -10.772 1.00 81.94 86 LEU A C 1
ATOM 673 O O . LEU A 1 86 ? 6.002 -0.861 -10.046 1.00 81.94 86 LEU A O 1
ATOM 677 N N . GLN A 1 87 ? 6.068 -2.790 -11.193 1.00 84.44 87 GLN A N 1
ATOM 678 C CA . GLN A 1 87 ? 4.750 -3.274 -10.773 1.00 84.44 87 GLN A CA 1
ATOM 679 C C . GLN A 1 87 ? 4.697 -3.482 -9.253 1.00 84.44 87 GLN A C 1
ATOM 681 O O . GLN A 1 87 ? 3.730 -3.059 -8.622 1.00 84.44 87 GLN A O 1
ATOM 686 N N . GLY A 1 88 ? 5.758 -4.032 -8.651 1.00 84.75 88 GLY A N 1
ATOM 687 C CA . GLY A 1 88 ? 5.897 -4.204 -7.200 1.00 84.75 88 GLY A CA 1
ATOM 688 C C . GLY A 1 88 ? 5.887 -2.891 -6.434 1.00 84.75 88 GLY A C 1
ATOM 689 O O . GLY A 1 88 ? 5.093 -2.717 -5.507 1.00 84.75 88 GLY A O 1
ATOM 690 N N . ALA A 1 89 ? 6.718 -1.939 -6.857 1.00 83.69 89 ALA A N 1
ATOM 691 C CA . ALA A 1 89 ? 6.772 -0.605 -6.268 1.00 83.69 89 ALA A CA 1
ATOM 692 C C . ALA A 1 89 ? 5.413 0.104 -6.359 1.00 83.69 89 ALA A C 1
ATOM 694 O O . ALA A 1 89 ? 4.968 0.740 -5.402 1.00 83.69 89 ALA A O 1
ATOM 695 N N . THR A 1 90 ? 4.717 -0.062 -7.482 1.00 84.62 90 THR A N 1
ATOM 696 C CA . THR A 1 90 ? 3.407 0.550 -7.703 1.00 84.62 90 THR A CA 1
ATOM 697 C C . THR A 1 90 ? 2.309 -0.094 -6.874 1.00 84.62 90 THR A C 1
ATOM 699 O O . THR A 1 90 ? 1.537 0.610 -6.228 1.00 84.62 90 THR A O 1
ATOM 702 N N . ALA A 1 91 ? 2.240 -1.426 -6.858 1.00 85.62 91 ALA A N 1
ATOM 703 C CA . ALA A 1 91 ? 1.293 -2.161 -6.029 1.00 85.62 91 ALA A CA 1
ATOM 704 C C . ALA A 1 91 ? 1.465 -1.765 -4.559 1.00 85.62 91 ALA A C 1
ATOM 706 O O . ALA A 1 91 ? 0.490 -1.432 -3.887 1.00 85.62 91 ALA A O 1
ATOM 707 N N . PHE A 1 92 ? 2.711 -1.691 -4.083 1.00 82.44 92 PHE A N 1
ATOM 708 C CA . PHE A 1 92 ? 3.022 -1.209 -2.742 1.00 82.44 92 PHE A CA 1
ATOM 709 C C . PHE A 1 92 ? 2.570 0.237 -2.517 1.00 82.44 92 PHE A C 1
ATOM 711 O O . PHE A 1 92 ? 1.933 0.520 -1.502 1.00 82.44 92 PHE A O 1
ATOM 718 N N . ALA A 1 93 ? 2.843 1.146 -3.457 1.00 83.81 93 ALA A N 1
ATOM 719 C CA . ALA A 1 93 ? 2.403 2.535 -3.365 1.00 83.81 93 ALA A CA 1
ATOM 720 C C . ALA A 1 93 ? 0.873 2.639 -3.272 1.00 83.81 93 ALA A C 1
ATOM 722 O O . ALA A 1 93 ? 0.369 3.336 -2.395 1.00 83.81 93 ALA A O 1
ATOM 723 N N . ILE A 1 94 ? 0.126 1.891 -4.088 1.00 82.88 94 ILE A N 1
ATOM 724 C CA . ILE A 1 94 ? -1.344 1.849 -4.047 1.00 82.88 94 ILE A CA 1
ATOM 725 C C . ILE A 1 94 ? -1.837 1.306 -2.699 1.00 82.88 94 ILE A C 1
ATOM 727 O O . ILE A 1 94 ? -2.682 1.928 -2.054 1.00 82.88 94 ILE A O 1
ATOM 731 N N . VAL A 1 95 ? -1.278 0.192 -2.213 1.00 81.19 95 VAL A N 1
ATOM 732 C CA . VAL A 1 95 ? -1.618 -0.363 -0.888 1.00 81.19 95 VAL A CA 1
ATOM 733 C C . VAL A 1 95 ? -1.339 0.650 0.224 1.00 81.19 95 VAL A C 1
ATOM 735 O O . VAL A 1 95 ? -2.129 0.775 1.168 1.00 81.19 95 VAL A O 1
ATOM 738 N N . LYS A 1 96 ? -0.244 1.407 0.102 1.00 80.62 96 LYS A N 1
ATOM 739 C CA . LYS A 1 96 ? 0.140 2.468 1.034 1.00 80.62 96 LYS A CA 1
ATOM 740 C C . LYS A 1 96 ? -0.814 3.663 0.961 1.00 80.62 96 LYS A C 1
ATOM 742 O O . LYS A 1 96 ? -1.172 4.200 2.002 1.00 80.62 96 LYS A O 1
ATOM 747 N N . MET A 1 97 ? -1.315 4.018 -0.221 1.00 79.25 97 MET A N 1
ATOM 748 C CA . MET A 1 97 ? -2.353 5.045 -0.405 1.00 79.25 97 MET A CA 1
ATOM 749 C C . MET A 1 97 ? -3.709 4.632 0.185 1.00 79.25 97 MET A C 1
ATOM 751 O O . MET A 1 97 ? -4.487 5.486 0.597 1.00 79.25 97 MET A O 1
ATOM 755 N N . ILE A 1 98 ? -3.979 3.330 0.308 1.00 78.56 98 ILE A N 1
ATOM 756 C CA . ILE A 1 98 ? -5.165 2.801 1.003 1.00 78.56 98 ILE A CA 1
ATOM 757 C C . ILE A 1 98 ? -4.988 2.837 2.539 1.00 78.56 98 ILE A C 1
ATOM 759 O O . ILE A 1 98 ? -5.968 2.755 3.279 1.00 78.56 98 ILE A O 1
ATOM 763 N N . LEU A 1 99 ? -3.767 2.996 3.072 1.00 76.81 99 LEU A N 1
ATOM 764 C CA . LEU A 1 99 ? -3.540 3.111 4.524 1.00 76.81 99 LEU A CA 1
ATOM 765 C C . LEU A 1 99 ? -4.287 4.275 5.196 1.00 76.81 99 LEU A C 1
ATOM 767 O O . LEU A 1 99 ? -4.914 4.006 6.219 1.00 76.81 99 LEU A O 1
ATOM 771 N N . PRO A 1 100 ? -4.291 5.526 4.688 1.00 68.94 100 PRO A N 1
ATOM 772 C CA . PRO A 1 100 ? -5.079 6.599 5.294 1.00 68.94 100 PRO A CA 1
ATOM 773 C C . PRO A 1 100 ? -6.575 6.285 5.299 1.00 68.94 100 PRO A C 1
ATOM 775 O O . PRO A 1 100 ? -7.241 6.610 6.273 1.00 68.94 100 PRO A O 1
ATOM 778 N N . LEU A 1 101 ? -7.094 5.579 4.289 1.00 72.88 101 LEU A N 1
ATOM 779 C CA . LEU A 1 101 ? -8.472 5.089 4.305 1.00 72.88 101 LEU A CA 1
ATOM 780 C C . LEU A 1 101 ? -8.675 4.045 5.415 1.00 72.88 101 LEU A C 1
ATOM 782 O O . LEU A 1 101 ? -9.658 4.119 6.140 1.00 72.88 101 LEU A O 1
ATOM 786 N N . ARG A 1 102 ? -7.719 3.128 5.614 1.00 70.00 102 ARG A N 1
ATOM 787 C CA . ARG A 1 102 ? -7.720 2.149 6.720 1.00 70.00 102 ARG A CA 1
ATOM 788 C C . ARG A 1 102 ? -7.729 2.825 8.091 1.00 70.00 102 ARG A C 1
ATOM 790 O O . ARG A 1 102 ? -8.514 2.447 8.955 1.00 70.00 102 ARG A O 1
ATOM 797 N N . VAL A 1 103 ? -6.891 3.841 8.280 1.00 64.69 103 VAL A N 1
ATOM 798 C CA . VAL A 1 103 ? -6.799 4.604 9.533 1.00 64.69 103 VAL A CA 1
ATOM 799 C C . VAL A 1 103 ? -8.048 5.463 9.740 1.00 64.69 103 VAL A C 1
ATOM 801 O O . VAL A 1 103 ? -8.623 5.435 10.823 1.00 64.69 103 VAL A O 1
ATOM 804 N N . ALA A 1 104 ? -8.525 6.167 8.712 1.00 68.25 104 ALA A N 1
ATOM 805 C CA . ALA A 1 104 ? -9.730 6.991 8.776 1.00 68.25 104 ALA A CA 1
ATOM 806 C C . ALA A 1 104 ? -10.990 6.154 9.033 1.00 68.25 104 ALA A C 1
ATOM 808 O O . ALA A 1 104 ? -11.811 6.533 9.862 1.00 68.25 104 ALA A O 1
ATOM 809 N N . PHE A 1 105 ? -11.124 4.992 8.390 1.00 66.75 105 PHE A N 1
ATOM 810 C CA . PHE A 1 105 ? -12.223 4.057 8.634 1.00 66.75 105 PHE A CA 1
ATOM 811 C C . PHE A 1 105 ? -12.167 3.500 10.062 1.00 66.75 105 PHE A C 1
ATOM 813 O O . PHE A 1 105 ? -13.185 3.461 10.750 1.00 66.75 105 PHE A O 1
ATOM 820 N N . SER A 1 106 ? -10.967 3.171 10.556 1.00 59.41 106 SER A N 1
ATOM 821 C CA . SER A 1 106 ? -10.766 2.775 11.953 1.00 59.41 106 SER A CA 1
ATOM 822 C C . SER A 1 106 ? -11.162 3.902 12.917 1.00 59.41 106 SER A C 1
ATOM 824 O O . SER A 1 106 ? -11.894 3.652 13.872 1.00 59.41 106 SER A O 1
ATOM 826 N N . LEU A 1 107 ? -10.768 5.154 12.655 1.00 60.28 107 LEU A N 1
ATOM 827 C CA . LEU A 1 107 ? -11.099 6.322 13.484 1.00 60.28 107 LEU A CA 1
ATOM 828 C C . LEU A 1 107 ? -12.583 6.719 13.425 1.00 60.28 107 LEU A C 1
ATOM 830 O O . LEU A 1 107 ? -13.125 7.131 14.444 1.00 60.28 107 LEU A O 1
ATOM 834 N N . LEU A 1 108 ? -13.259 6.562 12.283 1.00 65.50 108 LEU A N 1
ATOM 835 C CA . LEU A 1 108 ? -14.694 6.839 12.116 1.00 65.50 108 LEU A CA 1
ATOM 836 C C . LEU A 1 108 ? -15.578 5.772 12.771 1.00 65.50 108 LEU A C 1
ATOM 838 O O . LEU A 1 108 ? -16.636 6.091 13.312 1.00 65.50 108 LEU A O 1
ATOM 842 N N . ILE A 1 109 ? -15.130 4.515 12.781 1.00 60.41 109 ILE A N 1
ATOM 843 C CA . ILE A 1 109 ? -15.812 3.427 13.494 1.00 60.41 109 ILE A CA 1
ATOM 844 C C . ILE A 1 109 ? -15.550 3.500 15.002 1.00 60.41 109 ILE A C 1
ATOM 846 O O . ILE A 1 109 ? -16.417 3.109 15.782 1.00 60.41 109 ILE A O 1
ATOM 850 N N . THR A 1 110 ? -14.416 4.056 15.439 1.00 61.12 110 THR A N 1
ATOM 851 C CA . THR A 1 110 ? -14.058 4.182 16.865 1.00 61.12 110 THR A CA 1
ATOM 852 C C . THR A 1 110 ? -15.162 4.838 17.727 1.00 61.12 110 THR A C 1
ATOM 854 O O . THR A 1 110 ? -15.513 4.251 18.749 1.00 61.12 110 THR A O 1
ATOM 857 N N . PRO A 1 111 ? -15.806 5.970 17.359 1.00 55.28 111 PRO A N 1
ATOM 858 C CA . PRO A 1 111 ? -16.908 6.550 18.139 1.00 55.28 111 PRO A CA 1
ATOM 859 C C . PRO A 1 111 ? -18.232 5.772 18.044 1.00 55.28 111 PRO A C 1
ATOM 861 O O . PRO A 1 111 ? -19.089 5.942 18.914 1.00 55.28 111 PRO A O 1
ATOM 864 N N . TRP A 1 112 ? -18.427 4.939 17.016 1.00 55.28 112 TRP A N 1
ATOM 865 C CA . TRP A 1 112 ? -19.610 4.078 16.881 1.00 55.28 112 TRP A CA 1
ATOM 866 C C . TRP A 1 112 ? -19.451 2.789 17.708 1.00 55.28 112 TRP A C 1
ATOM 868 O O . TRP A 1 112 ? -20.364 2.391 18.429 1.00 55.28 112 TRP A O 1
ATOM 878 N N . PHE A 1 113 ? -18.251 2.201 17.709 1.00 49.25 113 PHE A N 1
ATOM 879 C CA . PHE A 1 113 ? -17.878 1.043 18.524 1.00 49.25 113 PHE A CA 1
ATOM 880 C C . PHE A 1 113 ? -17.765 1.391 20.016 1.00 49.25 113 PHE A C 1
ATOM 882 O O . PHE A 1 113 ? -18.253 0.639 20.855 1.00 49.25 113 PHE A O 1
ATOM 889 N N . ALA A 1 114 ? -17.220 2.563 20.364 1.00 51.62 114 ALA A N 1
ATOM 890 C CA . ALA A 1 114 ? -17.186 3.043 21.748 1.00 51.62 114 ALA A CA 1
ATOM 891 C C . ALA A 1 114 ? -18.597 3.229 22.336 1.00 51.62 114 ALA A C 1
ATOM 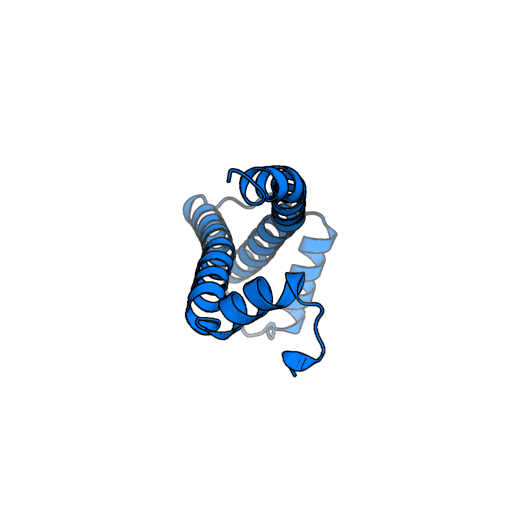893 O O . ALA A 1 114 ? -18.812 2.937 23.508 1.00 51.62 114 ALA A O 1
ATOM 894 N N . ARG A 1 115 ? -19.576 3.649 21.519 1.00 53.69 115 ARG A N 1
ATOM 895 C CA . ARG A 1 115 ? -20.984 3.763 21.939 1.00 53.69 115 ARG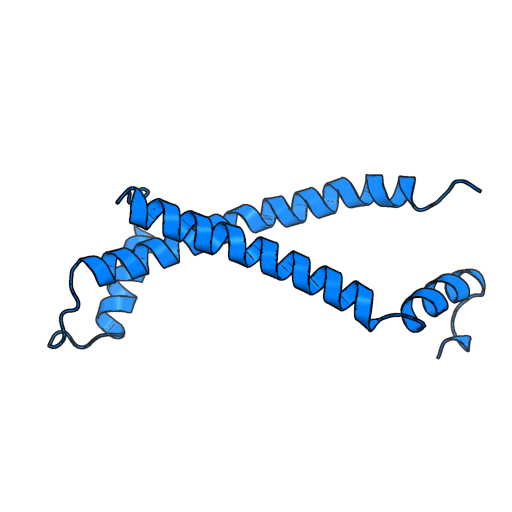 A CA 1
ATOM 896 C C . ARG A 1 115 ? -21.725 2.429 22.006 1.00 53.69 115 ARG A C 1
ATOM 898 O O . ARG A 1 115 ? -22.672 2.323 22.772 1.00 53.69 115 ARG A O 1
ATOM 905 N N . ARG A 1 116 ? -21.339 1.426 21.210 1.00 51.31 116 ARG A N 1
ATOM 906 C CA . ARG A 1 116 ? -21.989 0.101 21.204 1.00 51.31 116 ARG A CA 1
ATOM 907 C C . ARG A 1 116 ? -21.419 -0.849 22.265 1.00 51.31 116 ARG A C 1
ATOM 909 O O . ARG A 1 116 ? -22.147 -1.719 22.729 1.00 51.31 116 ARG A O 1
ATOM 916 N N . SER A 1 117 ? -20.149 -0.679 22.638 1.00 51.03 117 SER A N 1
ATOM 917 C CA . SER A 1 117 ? -19.440 -1.550 23.591 1.00 51.03 117 SER A CA 1
ATOM 918 C C . SER A 1 117 ? -19.459 -1.034 25.034 1.00 51.03 117 SER A C 1
ATOM 920 O O . SER A 1 117 ? -19.140 -1.783 25.954 1.00 51.03 117 SER A O 1
ATOM 922 N N . VAL A 1 118 ? -19.856 0.223 25.251 1.00 52.22 118 VAL A N 1
ATOM 923 C CA . VAL A 1 118 ? -20.085 0.797 26.580 1.00 52.22 118 VAL A CA 1
ATOM 924 C C . VAL A 1 118 ? -21.592 1.024 26.722 1.00 52.22 118 VAL A C 1
ATOM 926 O O . VAL A 1 118 ? -22.094 2.074 26.338 1.00 52.22 118 VAL A O 1
ATOM 929 N N . ILE A 1 119 ? -22.277 0.025 27.303 1.00 51.00 119 ILE A N 1
ATOM 930 C CA . ILE A 1 119 ? -23.710 -0.039 27.689 1.00 51.00 119 ILE A CA 1
ATOM 931 C C . ILE A 1 119 ? -24.603 -0.649 26.571 1.00 51.00 119 ILE A C 1
ATOM 933 O O . ILE A 1 119 ? -24.689 -0.109 25.469 1.00 51.00 119 ILE A O 1
ATOM 937 N N . PRO A 1 120 ? -25.238 -1.818 26.825 1.00 46.25 120 PRO A N 1
ATOM 938 C CA . PRO A 1 120 ? -26.277 -1.933 27.846 1.00 46.25 120 PRO A CA 1
ATOM 939 C C . PRO A 1 120 ? -25.984 -2.936 28.969 1.00 46.25 120 PRO A C 1
ATOM 941 O O . PRO A 1 120 ? -25.579 -4.058 28.689 1.00 46.25 120 PRO A O 1
ATOM 944 N N . LEU A 1 121 ? -26.274 -2.454 30.189 1.00 45.62 121 LEU A N 1
ATOM 945 C CA . LEU A 1 121 ? -26.664 -3.139 31.436 1.00 45.62 121 LEU A CA 1
ATOM 946 C C . LEU A 1 121 ? -25.800 -4.312 31.924 1.00 45.62 121 LEU A C 1
ATOM 948 O O . LEU A 1 121 ? -25.910 -5.426 31.375 1.00 45.62 121 LEU A O 1
#

Organism: NCBI:txid675824

Secondary structure (DSSP, 8-state):
-GGGS-TTTHHHHHHHHHSHHHHHHHHHHHHHHHHHHHHHHHHHHHHHH---PPPPHHHHHHHHHHHHHHS-GGG---HHHHHHHHHHHHHHHHHHHHHHHHHHHHHHHHHHHHHHHS---

pLDDT: mean 71.08, std 12.04, range [45.62, 90.06]